Protein AF-A0A536FNK5-F1 (afdb_monomer_lite)

Radius of gyration: 15.93 Å; chains: 1; bounding box: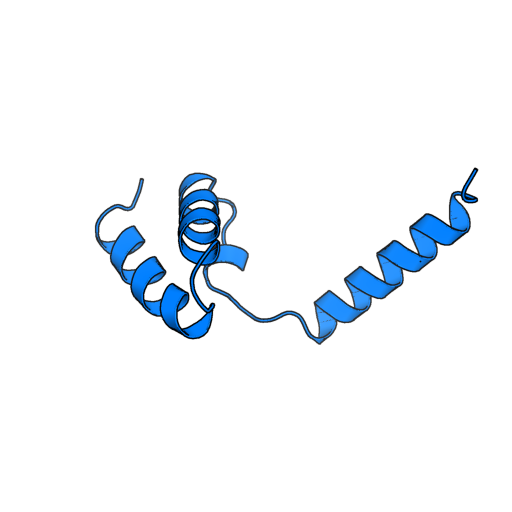 31×26×40 Å

Sequence (64 aa):
MIARGRRRSFQHRVLDWYAAHGRDLPWRRTRDPYAILVSEVLSHQTQITRVVPVYERLLGRYPT

pLDDT: mean 94.37, std 8.04, range [52.12, 98.5]

Secondary structure (DSSP, 8-state):
---HHHHHHHHHHHHHHHHHH----GGGG---HHHHHHHHHHHTSS-HHHHHHHHHHHHHH---

Foldseek 3Di:
DPPPVVVVVVVVVVVVCCVVPPDDAPLVVDPDPVLVVLLVVLVPPDDSVVSRVVSVVCCVVPVD

Structure (mmCIF, N/CA/C/O backbone):
data_AF-A0A536FNK5-F1
#
_entry.id   AF-A0A536FNK5-F1
#
loop_
_atom_site.group_PDB
_atom_site.id
_atom_site.type_symbol
_atom_site.label_atom_id
_atom_site.label_alt_id
_atom_site.label_comp_id
_atom_site.label_asym_id
_atom_site.label_entity_id
_atom_site.label_seq_id
_atom_site.pdbx_PDB_ins_code
_atom_site.Cartn_x
_atom_site.Cartn_y
_atom_site.Cartn_z
_atom_site.occupancy
_atom_site.B_iso_or_equiv
_atom_site.auth_seq_id
_atom_site.auth_comp_id
_atom_site.auth_asym_id
_atom_site.auth_atom_id
_atom_site.pdbx_PDB_model_num
ATOM 1 N N . MET A 1 1 ? 17.973 15.157 -21.492 1.00 52.12 1 MET A N 1
ATOM 2 C CA . MET A 1 1 ? 16.554 14.950 -21.863 1.00 52.12 1 MET A CA 1
ATOM 3 C C . MET A 1 1 ? 16.341 13.454 -22.104 1.00 52.12 1 MET A C 1
ATOM 5 O O . MET A 1 1 ? 16.787 12.950 -23.125 1.00 52.12 1 MET A O 1
ATOM 9 N N . ILE A 1 2 ? 15.783 12.695 -21.149 1.00 61.62 2 ILE A N 1
ATOM 10 C CA . ILE A 1 2 ? 15.527 11.256 -21.369 1.00 61.62 2 ILE A CA 1
ATOM 11 C C . ILE A 1 2 ? 14.483 11.140 -22.484 1.00 61.62 2 ILE A C 1
ATOM 13 O O . ILE A 1 2 ? 13.373 11.656 -22.345 1.00 61.62 2 ILE A O 1
ATOM 17 N N . ALA A 1 3 ? 14.842 10.494 -23.595 1.00 73.56 3 ALA A N 1
ATOM 18 C CA . ALA A 1 3 ? 13.943 10.296 -24.725 1.00 73.56 3 ALA A CA 1
ATOM 19 C C . ALA A 1 3 ? 12.638 9.641 -24.239 1.00 73.56 3 ALA A C 1
ATOM 21 O O . ALA A 1 3 ? 12.666 8.575 -23.617 1.00 73.56 3 ALA A O 1
ATOM 22 N N . ARG A 1 4 ? 11.485 10.269 -24.518 1.00 76.38 4 ARG A N 1
ATOM 23 C CA . ARG A 1 4 ? 10.150 9.832 -24.052 1.00 76.38 4 ARG A CA 1
ATOM 24 C C . ARG A 1 4 ? 9.871 8.340 -24.311 1.00 76.38 4 ARG A C 1
ATOM 26 O O . ARG A 1 4 ? 9.143 7.719 -23.539 1.00 76.38 4 ARG A O 1
ATOM 33 N N . GLY A 1 5 ? 10.471 7.760 -25.357 1.00 87.81 5 GLY A N 1
ATOM 34 C CA . GLY A 1 5 ? 10.403 6.328 -25.673 1.00 87.81 5 GLY A CA 1
ATOM 35 C C . GLY A 1 5 ? 11.013 5.420 -24.598 1.00 87.81 5 GLY A C 1
ATOM 36 O O . GLY A 1 5 ? 10.377 4.447 -24.197 1.00 87.81 5 GLY A O 1
ATOM 37 N N . ARG A 1 6 ? 12.183 5.775 -24.046 1.00 92.69 6 ARG A N 1
ATOM 38 C CA . ARG A 1 6 ? 12.841 4.990 -22.985 1.00 92.69 6 ARG A CA 1
ATOM 39 C C . ARG A 1 6 ? 12.019 4.992 -21.693 1.00 92.69 6 ARG A C 1
ATOM 41 O O . ARG A 1 6 ? 11.889 3.949 -21.060 1.00 92.69 6 ARG A O 1
ATOM 48 N N . ARG A 1 7 ? 11.398 6.128 -21.341 1.00 95.06 7 ARG A N 1
ATOM 49 C CA . ARG A 1 7 ? 10.501 6.227 -20.172 1.00 95.06 7 ARG A CA 1
ATOM 50 C C . ARG A 1 7 ? 9.289 5.301 -20.305 1.00 95.06 7 ARG A C 1
ATOM 52 O O . ARG A 1 7 ? 8.999 4.557 -19.376 1.00 95.06 7 ARG A O 1
ATOM 59 N N . ARG A 1 8 ? 8.611 5.319 -21.459 1.00 95.62 8 ARG A N 1
ATOM 60 C CA . ARG A 1 8 ? 7.432 4.469 -21.707 1.00 95.62 8 ARG A CA 1
ATOM 61 C C . ARG A 1 8 ? 7.768 2.980 -21.704 1.00 95.62 8 ARG A C 1
ATOM 63 O O . ARG A 1 8 ? 7.013 2.196 -21.146 1.00 95.62 8 ARG A O 1
ATOM 70 N N . SER A 1 9 ? 8.899 2.598 -22.299 1.00 96.69 9 SER A N 1
ATOM 71 C CA . SER A 1 9 ? 9.363 1.205 -22.280 1.00 96.69 9 SER A CA 1
ATOM 72 C C . SER A 1 9 ? 9.636 0.722 -20.852 1.00 96.69 9 SER A C 1
ATOM 74 O O . SER A 1 9 ? 9.207 -0.366 -20.482 1.00 96.69 9 SER A O 1
ATOM 76 N N . PHE A 1 10 ? 10.275 1.550 -20.018 1.00 96.81 10 PHE A N 1
ATOM 77 C CA . PHE A 1 10 ? 10.496 1.223 -18.610 1.00 96.81 10 PHE A CA 1
ATOM 78 C C . PHE A 1 10 ? 9.183 1.061 -17.832 1.00 96.81 10 PHE A C 1
ATOM 80 O O . PHE A 1 10 ? 9.014 0.071 -17.129 1.00 96.81 10 PHE A O 1
ATOM 87 N N . GLN A 1 11 ? 8.241 1.998 -17.992 1.00 97.50 11 GLN A N 1
ATOM 88 C CA . GLN A 1 11 ? 6.936 1.937 -17.326 1.00 97.50 11 GLN A CA 1
ATOM 89 C C . GLN A 1 11 ? 6.179 0.651 -17.669 1.00 97.50 11 GLN A C 1
ATOM 91 O O . GLN A 1 11 ? 5.730 -0.027 -16.751 1.00 97.50 11 GLN A O 1
ATOM 96 N N . HIS A 1 12 ? 6.100 0.277 -18.953 1.00 98.00 12 HIS A N 1
ATOM 97 C CA . HIS A 1 12 ? 5.461 -0.981 -19.357 1.00 98.00 12 HIS A CA 1
ATOM 98 C C . HIS A 1 12 ? 6.116 -2.188 -18.696 1.00 98.00 12 HIS A C 1
ATOM 100 O O . HIS A 1 12 ? 5.430 -2.962 -18.048 1.00 98.00 12 HIS A O 1
ATOM 106 N N . ARG A 1 13 ? 7.449 -2.291 -18.738 1.00 98.12 13 ARG A N 1
ATOM 107 C CA . ARG A 1 13 ? 8.157 -3.422 -18.119 1.00 98.12 13 ARG A CA 1
ATOM 108 C C . ARG A 1 13 ? 7.869 -3.568 -16.623 1.00 98.12 13 ARG A C 1
ATOM 110 O O . ARG A 1 13 ? 7.743 -4.687 -16.138 1.00 98.12 13 ARG A O 1
ATOM 117 N N . VAL A 1 14 ? 7.789 -2.454 -15.891 1.00 98.25 14 VAL A N 1
ATOM 118 C CA . VAL A 1 14 ? 7.463 -2.473 -14.455 1.00 98.25 14 VAL A CA 1
ATOM 119 C C . VAL A 1 14 ? 6.011 -2.896 -14.228 1.00 98.25 14 VAL A C 1
ATOM 121 O O . VAL A 1 14 ? 5.748 -3.699 -13.336 1.00 98.25 14 VAL A O 1
ATOM 124 N N . LEU A 1 15 ? 5.077 -2.381 -15.032 1.00 98.12 15 LEU A N 1
ATOM 125 C CA . LEU A 1 15 ? 3.655 -2.708 -14.920 1.00 98.12 15 LEU A CA 1
ATOM 126 C C . LEU A 1 15 ? 3.365 -4.166 -15.298 1.00 98.12 15 LEU A C 1
ATOM 128 O O . LEU A 1 15 ? 2.646 -4.833 -14.561 1.00 98.12 15 LEU A O 1
ATOM 132 N N . ASP A 1 16 ? 3.976 -4.679 -16.366 1.00 98.38 16 ASP A N 1
ATOM 133 C CA . ASP A 1 16 ? 3.839 -6.075 -16.801 1.00 98.38 16 ASP A CA 1
ATOM 134 C C . ASP A 1 16 ? 4.358 -7.034 -15.724 1.00 98.38 16 ASP A C 1
ATOM 136 O O . ASP A 1 16 ? 3.711 -8.023 -15.377 1.00 98.38 16 ASP A O 1
ATOM 140 N N . TRP A 1 17 ? 5.510 -6.712 -15.125 1.00 98.50 17 TRP A N 1
ATOM 141 C CA . TRP A 1 17 ? 6.039 -7.496 -14.014 1.00 98.50 17 TRP A CA 1
ATOM 142 C C . TRP A 1 17 ? 5.115 -7.451 -12.793 1.00 98.50 17 TRP A C 1
ATOM 144 O O . TRP A 1 17 ? 4.861 -8.495 -12.191 1.00 98.50 17 TRP A O 1
ATOM 154 N N . TYR A 1 18 ? 4.589 -6.271 -12.440 1.00 98.12 18 TYR A N 1
ATOM 155 C CA . TYR A 1 18 ? 3.663 -6.113 -11.316 1.00 98.12 18 TYR A CA 1
ATOM 156 C C . TYR A 1 18 ? 2.349 -6.868 -11.540 1.00 98.12 18 TYR A C 1
ATOM 158 O O . TYR A 1 18 ? 1.823 -7.446 -10.595 1.00 98.12 18 TYR A O 1
ATOM 166 N N . ALA A 1 19 ? 1.843 -6.915 -12.773 1.00 97.06 19 ALA A N 1
ATOM 167 C CA . ALA A 1 19 ? 0.651 -7.687 -13.108 1.00 97.06 19 ALA A CA 1
ATOM 168 C C . ALA A 1 19 ? 0.845 -9.192 -12.849 1.00 97.06 19 ALA A C 1
ATOM 170 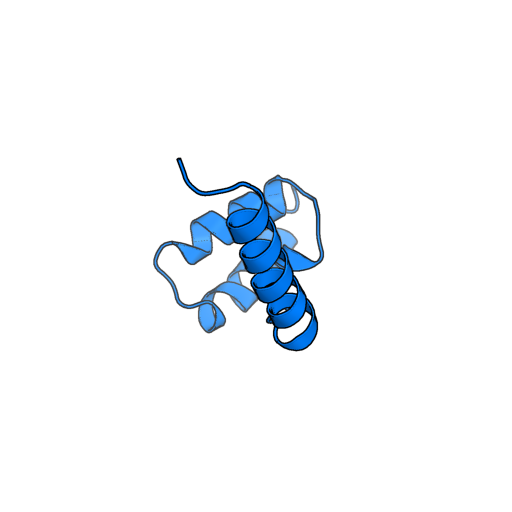O O . ALA A 1 19 ? -0.075 -9.850 -12.374 1.00 97.06 19 ALA A O 1
ATOM 171 N N . ALA A 1 20 ? 2.045 -9.725 -13.108 1.00 97.81 20 ALA A N 1
ATOM 172 C CA . ALA A 1 20 ? 2.355 -11.143 -12.912 1.00 97.81 20 ALA A CA 1
ATOM 173 C C . ALA A 1 20 ? 2.827 -11.505 -11.486 1.00 97.81 20 ALA A C 1
ATOM 175 O O . ALA A 1 20 ? 2.598 -12.623 -11.036 1.00 97.81 20 ALA A O 1
ATOM 176 N N . HIS A 1 21 ? 3.491 -10.588 -10.772 1.00 97.94 21 HIS A N 1
ATOM 177 C CA . HIS A 1 21 ? 4.181 -10.883 -9.500 1.00 97.94 21 HIS A CA 1
ATOM 178 C C . HIS A 1 21 ? 3.736 -9.997 -8.328 1.00 97.94 21 HIS A C 1
ATOM 180 O O . HIS A 1 21 ? 4.296 -10.067 -7.229 1.00 97.94 21 HIS A O 1
ATOM 186 N N . GLY A 1 22 ? 2.770 -9.108 -8.547 1.00 95.88 22 GLY A N 1
ATOM 187 C CA . GLY A 1 22 ? 2.267 -8.193 -7.536 1.00 95.88 22 GLY A CA 1
ATOM 188 C C . GLY A 1 22 ? 1.693 -8.946 -6.341 1.00 95.88 22 GLY A C 1
ATOM 189 O O . GLY A 1 22 ? 0.813 -9.788 -6.478 1.00 95.88 22 GLY A O 1
ATOM 190 N N . ARG A 1 23 ? 2.176 -8.616 -5.139 1.00 95.19 23 ARG A N 1
ATOM 191 C CA . ARG A 1 23 ? 1.604 -9.147 -3.897 1.00 95.19 23 ARG A CA 1
ATOM 192 C C . ARG A 1 23 ? 0.157 -8.701 -3.738 1.00 95.19 23 ARG A C 1
ATOM 194 O O . ARG A 1 23 ? -0.146 -7.510 -3.869 1.00 95.19 23 ARG A O 1
ATOM 201 N N . ASP A 1 24 ? -0.686 -9.651 -3.381 1.00 94.88 24 ASP A N 1
ATOM 202 C CA . ASP A 1 24 ? -2.078 -9.414 -3.054 1.00 94.88 24 ASP A CA 1
ATOM 203 C C . ASP A 1 24 ? -2.187 -8.935 -1.599 1.00 94.88 24 ASP A C 1
ATOM 205 O O . ASP A 1 24 ? -1.906 -9.681 -0.662 1.00 94.88 24 ASP A O 1
ATOM 209 N N . LEU A 1 25 ? -2.495 -7.649 -1.415 1.00 96.56 25 LEU A N 1
ATOM 210 C CA . LEU A 1 25 ? -2.599 -6.998 -0.105 1.00 96.56 25 LEU A CA 1
ATOM 211 C C . LEU A 1 25 ? -3.998 -6.390 0.034 1.00 96.56 25 LEU A C 1
ATOM 213 O O . LEU A 1 25 ? -4.475 -5.804 -0.941 1.00 96.56 25 LEU A O 1
ATOM 217 N N . PRO A 1 26 ? -4.644 -6.449 1.215 1.00 96.50 26 PRO A N 1
ATOM 218 C CA . PRO A 1 26 ? -6.033 -6.009 1.376 1.00 96.50 26 PRO A CA 1
ATOM 219 C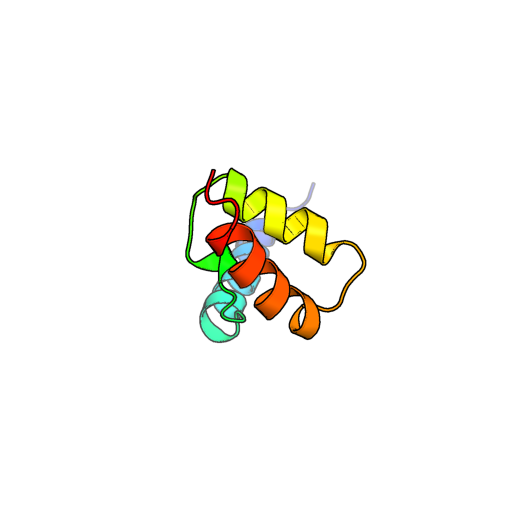 C . PRO A 1 26 ? -6.295 -4.578 0.882 1.00 96.50 26 PRO A C 1
ATOM 221 O O . PRO A 1 26 ? -7.238 -4.338 0.131 1.00 96.50 26 PRO A O 1
ATOM 224 N N . TRP A 1 27 ? -5.399 -3.642 1.203 1.00 96.19 27 TRP A N 1
ATOM 225 C CA . TRP A 1 27 ? -5.502 -2.238 0.792 1.00 96.19 27 TRP A CA 1
ATOM 226 C C . TRP A 1 27 ? -5.308 -1.997 -0.714 1.00 96.19 27 TRP A C 1
ATOM 228 O O . TRP A 1 27 ? -5.638 -0.924 -1.205 1.00 96.19 27 TRP A O 1
ATOM 238 N N . ARG A 1 28 ? -4.826 -2.985 -1.482 1.00 96.69 28 ARG A N 1
ATOM 239 C CA . ARG A 1 28 ? -4.745 -2.910 -2.956 1.00 96.69 28 ARG A CA 1
ATOM 240 C C . ARG A 1 28 ? -6.056 -3.277 -3.652 1.00 96.69 28 ARG A C 1
ATOM 242 O O . ARG A 1 28 ? -6.168 -3.087 -4.860 1.00 96.69 28 ARG A O 1
ATOM 249 N N . ARG A 1 29 ? -7.037 -3.802 -2.912 1.00 96.25 29 ARG A N 1
ATOM 250 C CA . ARG A 1 29 ? -8.353 -4.215 -3.430 1.00 96.25 29 ARG A CA 1
ATOM 251 C C . ARG A 1 29 ? -9.435 -3.145 -3.247 1.00 96.25 29 ARG A C 1
ATOM 253 O O . ARG A 1 29 ? -10.581 -3.371 -3.616 1.00 96.25 29 ARG A O 1
ATOM 260 N N . THR A 1 30 ? -9.085 -1.990 -2.684 1.00 96.69 30 THR A N 1
ATOM 261 C CA . THR A 1 30 ? -10.002 -0.874 -2.427 1.00 96.69 30 THR A CA 1
ATOM 262 C C . THR A 1 30 ? -9.502 0.418 -3.075 1.00 96.69 30 THR A C 1
ATOM 264 O O . THR A 1 30 ? -8.332 0.542 -3.435 1.00 96.69 30 THR A O 1
ATOM 267 N N . ARG A 1 31 ? -10.411 1.381 -3.242 1.00 97.31 31 ARG A N 1
ATOM 268 C CA . ARG A 1 31 ? -10.117 2.766 -3.644 1.00 97.31 31 ARG A CA 1
ATOM 269 C C . ARG A 1 31 ? -10.535 3.787 -2.582 1.00 97.31 31 ARG A C 1
ATOM 271 O O . ARG A 1 31 ? -10.497 4.982 -2.856 1.00 97.31 31 ARG A O 1
ATOM 278 N N . ASP A 1 32 ? -10.954 3.328 -1.404 1.00 97.81 32 ASP A N 1
ATOM 279 C CA . ASP A 1 32 ? -11.317 4.206 -0.293 1.00 97.81 32 ASP A CA 1
ATOM 280 C C . ASP A 1 32 ? -10.073 4.956 0.231 1.00 97.81 32 ASP A C 1
ATOM 282 O O . ASP A 1 32 ? -9.104 4.306 0.642 1.00 97.81 32 ASP A O 1
ATOM 286 N N . PRO A 1 33 ? -10.066 6.305 0.220 1.00 98.06 33 PRO A N 1
ATOM 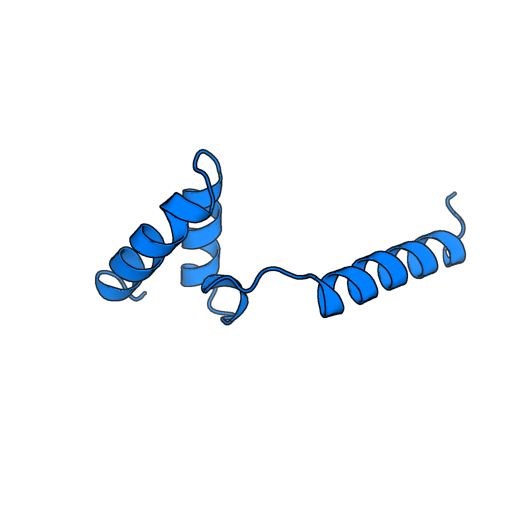287 C CA . PRO A 1 33 ? -8.928 7.087 0.688 1.00 98.06 33 PRO A CA 1
ATOM 288 C C . PRO A 1 33 ? -8.598 6.854 2.167 1.00 98.06 33 PRO A C 1
ATOM 290 O O . PRO A 1 33 ? -7.418 6.894 2.514 1.00 98.06 33 PRO A O 1
ATOM 293 N N . TYR A 1 34 ? -9.589 6.583 3.027 1.00 97.69 34 TYR A N 1
ATOM 294 C CA . TYR A 1 34 ? -9.339 6.312 4.444 1.00 97.69 34 TYR A CA 1
ATOM 295 C C . TYR A 1 34 ? -8.603 4.981 4.620 1.00 97.69 34 TYR A C 1
ATOM 297 O O . TYR A 1 34 ? -7.509 4.939 5.190 1.00 97.69 34 TYR A O 1
ATOM 305 N N . ALA A 1 35 ? -9.138 3.908 4.035 1.00 97.81 35 ALA A N 1
ATOM 306 C CA . ALA A 1 35 ? -8.492 2.603 4.023 1.00 97.81 35 ALA A CA 1
ATOM 307 C C . ALA A 1 35 ? -7.078 2.640 3.410 1.00 97.81 35 ALA A C 1
ATOM 309 O O . ALA A 1 35 ? -6.180 1.956 3.902 1.00 97.81 35 ALA A O 1
ATOM 310 N N . ILE A 1 36 ? -6.841 3.440 2.365 1.00 97.94 36 ILE A N 1
ATOM 311 C CA . ILE A 1 36 ? -5.498 3.607 1.788 1.00 97.94 36 ILE A CA 1
ATOM 312 C C . ILE A 1 36 ? -4.577 4.335 2.776 1.00 97.94 36 ILE A C 1
ATOM 314 O O . ILE A 1 36 ? -3.502 3.820 3.082 1.00 97.94 36 ILE A O 1
ATOM 318 N N . LEU A 1 37 ? -5.003 5.470 3.339 1.00 97.69 37 LEU A N 1
ATO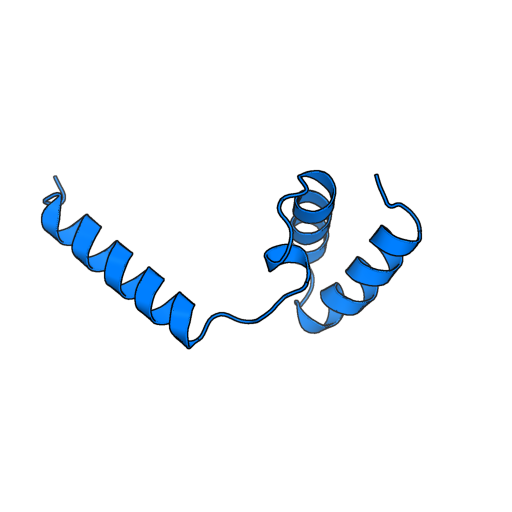M 319 C CA . LEU A 1 37 ? -4.214 6.247 4.302 1.00 97.69 37 LEU A CA 1
ATOM 320 C C . LEU A 1 37 ? -3.784 5.407 5.512 1.00 97.69 37 LEU A C 1
ATOM 322 O O . LEU A 1 37 ? -2.615 5.434 5.900 1.00 97.69 37 LEU A O 1
ATOM 326 N N . VAL A 1 38 ? -4.706 4.627 6.082 1.00 97.19 38 VAL A N 1
ATOM 327 C CA . VAL A 1 38 ? -4.410 3.724 7.204 1.00 97.19 38 VAL A CA 1
ATOM 328 C C . VAL A 1 38 ? -3.304 2.734 6.826 1.00 97.19 38 VAL A C 1
ATOM 330 O O . VAL A 1 38 ? -2.380 2.514 7.612 1.00 97.19 38 VAL A O 1
ATOM 333 N N . SER A 1 39 ? -3.360 2.153 5.624 1.00 97.00 39 SER A N 1
ATOM 334 C CA . SER A 1 39 ? -2.351 1.185 5.177 1.00 97.00 39 SER A CA 1
ATOM 335 C C . SER A 1 39 ? -0.952 1.791 5.041 1.00 97.00 39 SER A C 1
ATOM 337 O O . SER A 1 39 ? 0.027 1.145 5.421 1.00 97.00 39 SER A O 1
ATOM 339 N N . GLU A 1 40 ? -0.854 3.037 4.574 1.00 96.94 40 GLU A N 1
ATOM 340 C CA . GLU 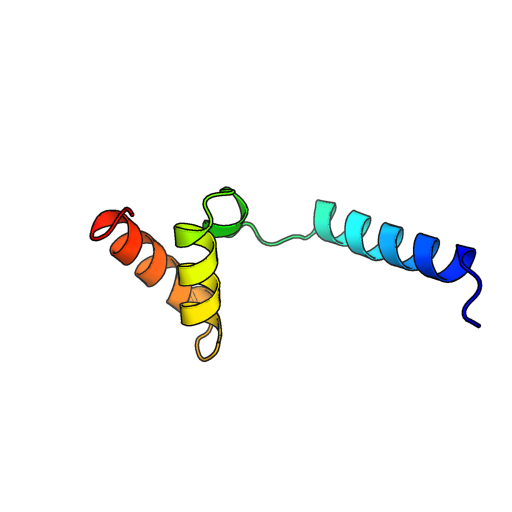A 1 40 ? 0.413 3.756 4.412 1.00 96.94 40 GLU A CA 1
ATOM 341 C C . GLU A 1 40 ? 1.030 4.092 5.775 1.00 96.94 40 GLU A C 1
ATOM 343 O O . GLU A 1 40 ? 2.187 3.761 6.040 1.00 96.94 40 GLU A O 1
ATOM 348 N N . VAL A 1 41 ? 0.227 4.645 6.695 1.00 96.56 41 VAL A N 1
ATOM 349 C CA . VAL A 1 41 ? 0.680 4.995 8.052 1.00 96.56 41 VAL A CA 1
ATOM 350 C C . VAL A 1 41 ? 1.187 3.765 8.806 1.00 96.56 41 VAL A C 1
ATOM 352 O O . VAL A 1 41 ? 2.254 3.819 9.421 1.00 96.56 41 VAL A O 1
ATOM 355 N N . LEU A 1 42 ? 0.466 2.641 8.738 1.00 95.88 42 LEU A N 1
ATOM 356 C CA . LEU A 1 42 ? 0.890 1.403 9.395 1.00 95.88 42 LEU A CA 1
ATOM 357 C C . LEU A 1 42 ? 2.187 0.840 8.786 1.00 95.88 42 LEU A C 1
ATOM 359 O O . LEU A 1 42 ? 3.008 0.264 9.506 1.00 95.88 42 LEU A O 1
ATOM 363 N N . SER A 1 43 ? 2.400 1.023 7.481 1.00 95.69 43 SER A N 1
ATOM 364 C CA . SER A 1 43 ? 3.519 0.428 6.738 1.00 95.69 43 SER A CA 1
ATOM 365 C C . SER A 1 43 ? 4.834 1.218 6.823 1.00 95.69 43 SER A C 1
ATOM 367 O O . SER A 1 43 ? 5.874 0.693 6.431 1.00 95.69 43 SER A O 1
ATOM 369 N N . HIS A 1 44 ? 4.839 2.441 7.366 1.00 94.62 44 HIS A N 1
ATOM 370 C CA . HIS A 1 44 ? 6.042 3.288 7.432 1.00 94.62 44 HIS A CA 1
ATOM 371 C C . HIS A 1 44 ? 7.178 2.737 8.310 1.00 94.62 44 HIS A C 1
ATOM 373 O O . HIS A 1 44 ? 8.343 3.029 8.049 1.00 94.62 44 HIS A O 1
ATOM 379 N N . GLN A 1 45 ? 6.870 1.968 9.357 1.00 88.44 45 GLN A N 1
ATOM 380 C CA . GLN A 1 45 ? 7.880 1.450 10.298 1.00 88.44 45 GLN A CA 1
ATOM 381 C C . GLN A 1 45 ? 7.673 -0.026 10.659 1.00 88.44 45 GLN A C 1
ATOM 383 O O . GLN A 1 45 ? 8.314 -0.542 11.575 1.00 88.44 45 GLN A O 1
ATOM 388 N N . THR A 1 46 ? 6.770 -0.730 9.971 1.00 92.62 46 THR A N 1
ATOM 389 C CA . THR A 1 46 ? 6.467 -2.130 10.283 1.00 92.62 46 THR A CA 1
ATOM 390 C C . THR A 1 46 ? 6.453 -3.007 9.038 1.00 92.62 46 THR A C 1
ATOM 392 O O . THR A 1 46 ? 6.210 -2.559 7.920 1.00 92.62 46 THR A O 1
ATOM 395 N N . GLN A 1 47 ? 6.765 -4.289 9.224 1.00 94.00 47 GLN A N 1
ATOM 396 C CA . GLN A 1 47 ? 6.753 -5.258 8.134 1.00 94.00 47 GLN A CA 1
ATOM 397 C C . GLN A 1 47 ? 5.313 -5.563 7.708 1.00 94.00 47 GLN A C 1
ATOM 399 O O . GLN A 1 47 ? 4.441 -5.753 8.555 1.00 94.00 47 GLN A O 1
ATOM 404 N N . ILE A 1 48 ? 5.088 -5.709 6.399 1.00 94.19 48 ILE A N 1
ATOM 405 C CA . ILE A 1 48 ? 3.763 -5.975 5.806 1.00 94.19 48 ILE A CA 1
ATOM 406 C C . ILE A 1 48 ? 3.056 -7.171 6.466 1.00 94.19 48 ILE A C 1
ATOM 408 O O . ILE A 1 48 ? 1.857 -7.107 6.723 1.00 94.19 48 ILE A O 1
ATOM 412 N N . THR A 1 49 ? 3.792 -8.235 6.801 1.00 94.94 49 THR A N 1
ATOM 413 C CA . THR A 1 49 ? 3.260 -9.433 7.480 1.00 94.94 49 THR A CA 1
ATOM 414 C C . THR A 1 49 ? 2.619 -9.121 8.833 1.00 94.94 49 THR A C 1
ATOM 416 O O . THR A 1 49 ? 1.661 -9.780 9.224 1.00 94.94 49 THR A O 1
ATOM 419 N N . ARG A 1 50 ? 3.108 -8.092 9.535 1.00 95.81 50 ARG A N 1
ATOM 420 C CA . ARG A 1 50 ? 2.546 -7.611 10.803 1.00 95.81 50 ARG A CA 1
ATOM 421 C C . ARG A 1 50 ? 1.417 -6.599 10.594 1.00 95.81 50 ARG A C 1
ATOM 423 O O . ARG A 1 50 ? 0.520 -6.529 11.432 1.00 95.81 50 ARG A O 1
ATOM 430 N N . VAL A 1 51 ? 1.445 -5.843 9.494 1.00 97.00 51 VAL A N 1
ATOM 431 C CA . VAL A 1 51 ? 0.432 -4.824 9.164 1.00 97.00 51 VAL A CA 1
ATOM 432 C C . VAL A 1 51 ? -0.920 -5.450 8.851 1.00 97.00 51 VAL A C 1
ATOM 434 O O . VAL A 1 51 ? -1.916 -4.993 9.398 1.00 97.00 51 VAL A O 1
ATOM 437 N N . VAL A 1 52 ? -0.967 -6.491 8.011 1.00 96.69 52 VAL A N 1
ATOM 438 C CA . VAL A 1 52 ? -2.225 -7.098 7.522 1.00 96.69 52 VAL A CA 1
ATOM 439 C C . VAL A 1 52 ? -3.249 -7.365 8.640 1.00 96.69 52 VAL A C 1
ATOM 441 O O . VAL A 1 52 ? -4.344 -6.808 8.568 1.00 96.69 52 VAL A O 1
ATOM 444 N N . PRO A 1 53 ? -2.922 -8.102 9.721 1.00 97.25 53 PRO A N 1
ATOM 445 C CA . PRO A 1 53 ? -3.903 -8.370 10.773 1.00 97.25 53 PRO A CA 1
ATOM 446 C C . PRO A 1 53 ? -4.269 -7.131 11.609 1.00 97.25 53 PRO A C 1
ATOM 448 O O . PRO A 1 53 ? -5.333 -7.095 12.221 1.00 97.25 53 PRO A O 1
ATOM 451 N N . VAL A 1 54 ? -3.399 -6.117 11.695 1.00 97.19 54 VAL A N 1
ATOM 452 C CA . VAL A 1 54 ? -3.707 -4.855 12.397 1.00 97.19 54 VAL A CA 1
ATOM 453 C C . VAL A 1 54 ? -4.658 -4.006 11.561 1.00 97.19 54 VAL A C 1
ATOM 455 O O . VAL A 1 54 ? -5.625 -3.473 12.096 1.00 97.19 54 VAL A O 1
ATOM 458 N N . TYR A 1 55 ? -4.401 -3.927 10.259 1.00 97.50 55 TYR A N 1
ATOM 459 C CA . TYR A 1 55 ? -5.206 -3.211 9.282 1.00 97.50 55 TYR A CA 1
ATOM 460 C C . TYR A 1 55 ? -6.661 -3.696 9.272 1.00 97.50 55 TYR A C 1
ATOM 462 O O . TYR A 1 55 ? -7.576 -2.893 9.437 1.00 97.50 55 TYR A O 1
ATOM 470 N N . GLU A 1 56 ? -6.872 -5.012 9.164 1.00 96.94 56 GLU A N 1
ATOM 471 C CA . GLU A 1 56 ? -8.214 -5.610 9.145 1.00 96.94 56 GLU A CA 1
ATOM 472 C C . GLU A 1 56 ? -8.986 -5.338 10.443 1.00 96.94 56 GLU A C 1
ATOM 474 O O . GLU A 1 56 ? -10.155 -4.955 10.405 1.00 96.94 56 GLU A O 1
ATOM 479 N N . ARG A 1 57 ? -8.325 -5.459 11.605 1.00 97.69 57 ARG A N 1
ATOM 480 C CA . ARG A 1 57 ? -8.947 -5.132 12.899 1.00 97.69 57 ARG A CA 1
ATOM 481 C C . ARG A 1 57 ? -9.298 -3.653 13.020 1.00 97.69 57 ARG A C 1
ATOM 483 O O . ARG A 1 57 ? -10.340 -3.329 13.583 1.00 97.69 57 ARG A O 1
ATOM 490 N N . LEU A 1 58 ? -8.428 -2.768 12.533 1.00 97.31 58 LEU A N 1
ATOM 491 C CA . LEU A 1 58 ? -8.635 -1.328 12.634 1.00 97.31 58 LEU A CA 1
ATOM 492 C C . LEU A 1 58 ? -9.840 -0.905 11.797 1.00 97.31 58 LEU A C 1
ATOM 494 O O . LEU A 1 58 ? -10.732 -0.272 12.349 1.00 97.31 58 LEU A O 1
ATOM 498 N N . LEU A 1 59 ? -9.927 -1.340 10.537 1.00 97.50 59 LEU A N 1
ATOM 499 C CA . LEU A 1 59 ? -11.075 -1.029 9.677 1.00 97.50 59 LEU A CA 1
ATOM 500 C C . LEU A 1 59 ? -12.373 -1.702 10.135 1.00 97.50 59 LEU A C 1
ATOM 502 O O . LEU A 1 59 ? -13.449 -1.136 9.969 1.00 97.50 59 LEU A O 1
ATOM 506 N N . GLY A 1 60 ? -12.291 -2.875 10.769 1.00 97.38 60 GLY A N 1
ATOM 507 C CA . GLY A 1 60 ? -13.453 -3.487 11.415 1.00 97.38 60 GLY A CA 1
ATOM 508 C C . GLY A 1 60 ? -13.975 -2.673 12.606 1.00 97.38 60 GLY A C 1
ATOM 509 O O . GLY A 1 60 ? -15.177 -2.649 12.859 1.00 97.38 60 GLY A O 1
ATOM 510 N N . ARG A 1 61 ? -13.086 -1.991 13.346 1.00 98.00 61 ARG A N 1
ATOM 511 C CA . ARG A 1 61 ? -13.452 -1.181 14.521 1.00 98.00 61 ARG A CA 1
ATOM 512 C C . ARG A 1 61 ? -13.825 0.262 14.175 1.00 98.00 61 ARG A C 1
ATOM 514 O O . ARG A 1 61 ? -14.683 0.831 14.856 1.00 98.00 61 ARG A O 1
ATOM 521 N N . TYR A 1 62 ? -13.155 0.823 13.174 1.00 97.69 62 TYR A N 1
ATOM 522 C CA . TYR A 1 62 ? -13.250 2.196 12.690 1.00 97.69 62 TYR A CA 1
ATOM 523 C C . TYR A 1 62 ? -13.349 2.153 11.157 1.00 97.69 62 TYR A C 1
ATOM 525 O O . TYR A 1 62 ? -12.321 2.142 10.488 1.00 97.69 62 TYR A O 1
ATOM 533 N N . PRO A 1 63 ? -14.560 2.047 10.589 1.00 93.44 63 PRO A N 1
ATOM 534 C CA . PRO A 1 63 ? -14.724 1.852 9.149 1.00 93.44 63 PRO A CA 1
ATOM 535 C C . PRO A 1 63 ? -14.590 3.132 8.304 1.00 93.44 63 PRO A C 1
ATOM 537 O O . PRO A 1 63 ? -14.375 3.007 7.101 1.00 93.44 63 PRO A O 1
ATOM 540 N N . THR A 1 64 ? -14.728 4.329 8.894 1.00 88.88 64 THR A N 1
ATOM 541 C CA . THR A 1 64 ? -14.681 5.644 8.214 1.00 88.88 64 THR A CA 1
ATOM 542 C C . THR A 1 64 ? -14.198 6.746 9.142 1.00 88.88 64 THR A C 1
ATOM 544 O O . THR A 1 64 ? -14.593 6.681 10.332 1.00 88.88 64 THR A O 1
#